Protein AF-A0A2G8K6Y6-F1 (afdb_monomer_lite)

Structure (mmCIF, N/CA/C/O backbone):
data_AF-A0A2G8K6Y6-F1
#
_entry.id   AF-A0A2G8K6Y6-F1
#
loop_
_atom_site.group_PDB
_atom_site.id
_atom_site.type_symbol
_atom_site.label_atom_id
_atom_site.label_alt_id
_atom_site.label_comp_id
_atom_site.label_asym_id
_atom_site.label_entity_id
_atom_site.label_seq_id
_atom_site.pdbx_PDB_ins_code
_atom_site.Cartn_x
_atom_site.Cartn_y
_atom_site.Cartn_z
_atom_site.occupancy
_atom_site.B_iso_or_equiv
_atom_site.auth_seq_id
_atom_site.auth_comp_id
_atom_site.auth_asym_id
_atom_site.auth_atom_id
_atom_site.pdbx_PDB_model_num
ATOM 1 N N . MET A 1 1 ? -27.778 -5.946 6.696 1.00 56.75 1 MET A N 1
ATOM 2 C CA . MET A 1 1 ? -27.310 -4.918 5.739 1.00 56.75 1 MET A CA 1
ATOM 3 C C . MET A 1 1 ? -28.243 -3.730 5.910 1.00 56.75 1 MET A C 1
ATOM 5 O O . MET A 1 1 ? -29.435 -3.971 6.013 1.00 56.75 1 MET A O 1
ATOM 9 N N . LEU A 1 2 ? -27.745 -2.502 6.077 1.00 73.88 2 LEU A N 1
ATOM 10 C CA . LEU A 1 2 ? -28.627 -1.339 6.250 1.00 73.88 2 LEU A CA 1
ATOM 11 C C . LEU A 1 2 ? -29.392 -1.111 4.938 1.00 73.88 2 LEU A C 1
ATOM 13 O O . LEU A 1 2 ? -28.758 -1.051 3.887 1.00 73.88 2 LEU A O 1
ATOM 17 N N . ASP A 1 3 ? -30.717 -1.003 5.003 1.00 88.94 3 ASP A N 1
ATOM 18 C CA . ASP A 1 3 ? -31.627 -0.915 3.849 1.00 88.94 3 ASP A CA 1
ATOM 19 C C . ASP A 1 3 ? -31.613 0.496 3.221 1.00 88.94 3 ASP A C 1
ATOM 21 O O . ASP A 1 3 ? -32.603 1.223 3.164 1.00 88.94 3 ASP A O 1
ATOM 25 N N . ILE A 1 4 ? -30.415 0.971 2.869 1.00 92.19 4 ILE A N 1
ATOM 26 C CA . ILE A 1 4 ? -30.161 2.359 2.485 1.00 92.19 4 ILE A CA 1
ATOM 27 C C . ILE A 1 4 ? -29.122 2.411 1.365 1.00 92.19 4 ILE A C 1
ATOM 29 O O . ILE A 1 4 ? -28.137 1.675 1.362 1.00 92.19 4 ILE A O 1
ATOM 33 N N . SER A 1 5 ? -29.299 3.346 0.427 1.00 92.75 5 SER A N 1
ATOM 34 C CA . SER A 1 5 ? -28.347 3.545 -0.671 1.00 92.75 5 SER A CA 1
ATOM 35 C C . SER A 1 5 ? -26.953 3.976 -0.183 1.00 92.75 5 SER A C 1
ATOM 37 O O . SER A 1 5 ? -26.807 4.724 0.791 1.00 92.75 5 SER A O 1
ATOM 39 N N . VAL A 1 6 ? -25.911 3.599 -0.937 1.00 90.88 6 VAL A N 1
ATOM 40 C CA . VAL A 1 6 ? -24.514 4.025 -0.702 1.00 90.88 6 VAL A CA 1
ATOM 41 C C . VAL A 1 6 ? -24.392 5.554 -0.655 1.00 90.88 6 VAL A C 1
ATOM 43 O O . VAL A 1 6 ? -23.597 6.111 0.106 1.00 90.88 6 VAL A O 1
ATOM 46 N N . THR A 1 7 ? -25.186 6.254 -1.462 1.00 92.75 7 THR A N 1
ATOM 47 C CA . THR A 1 7 ? -25.215 7.717 -1.537 1.00 92.75 7 THR A CA 1
ATOM 48 C C . THR A 1 7 ? -25.751 8.328 -0.248 1.00 92.75 7 THR A C 1
ATOM 50 O O . THR A 1 7 ? -25.177 9.294 0.257 1.00 92.75 7 THR A O 1
ATOM 53 N N . THR A 1 8 ? -26.811 7.742 0.314 1.00 93.50 8 THR A N 1
ATOM 54 C CA . THR A 1 8 ? -27.375 8.153 1.605 1.00 93.50 8 THR A CA 1
ATOM 55 C C . THR A 1 8 ? -26.363 7.929 2.724 1.00 93.50 8 THR A C 1
ATOM 57 O O . THR A 1 8 ? -26.107 8.838 3.508 1.00 93.50 8 THR A O 1
ATOM 60 N N . LEU A 1 9 ? -25.694 6.774 2.734 1.00 90.81 9 LEU A N 1
ATOM 61 C CA . LEU A 1 9 ? -24.674 6.442 3.730 1.00 90.81 9 LEU A CA 1
ATOM 62 C C . LEU A 1 9 ? -23.474 7.409 3.682 1.00 90.81 9 LEU A C 1
ATOM 64 O O . LEU A 1 9 ? -22.992 7.868 4.718 1.00 90.81 9 LEU A O 1
ATOM 68 N N . LYS A 1 10 ? -23.030 7.809 2.480 1.00 89.25 10 LYS A N 1
ATOM 69 C CA . LYS A 1 10 ? -22.000 8.853 2.309 1.00 89.25 10 LYS A CA 1
ATOM 70 C C . LYS A 1 10 ? -22.442 10.207 2.865 1.00 89.25 10 LYS A C 1
ATOM 72 O O . LYS A 1 10 ? -21.613 10.902 3.452 1.00 89.25 10 LYS A O 1
ATOM 77 N N . ARG A 1 11 ? -23.710 10.578 2.667 1.00 91.44 11 ARG A N 1
ATOM 78 C CA . ARG A 1 11 ? -24.281 11.853 3.124 1.00 91.44 11 ARG A CA 1
ATOM 79 C C . ARG A 1 11 ? -24.384 11.900 4.648 1.00 91.44 11 ARG A C 1
ATOM 81 O O . ARG A 1 11 ? -23.926 12.870 5.233 1.00 91.44 11 ARG A O 1
ATOM 88 N N . ILE A 1 12 ? -24.865 10.818 5.267 1.00 91.25 12 ILE A N 1
ATOM 89 C CA . ILE A 1 12 ? -24.931 10.659 6.730 1.00 91.25 12 ILE A CA 1
ATOM 90 C C . ILE A 1 12 ? -23.532 10.748 7.348 1.00 91.25 12 ILE A C 1
ATOM 92 O O . ILE A 1 12 ? -23.310 11.488 8.299 1.00 91.25 12 ILE A O 1
ATOM 96 N N . ARG A 1 13 ? -22.543 10.052 6.772 1.00 90.38 13 ARG A N 1
ATOM 97 C CA . ARG A 1 13 ? -21.150 10.149 7.235 1.00 90.38 13 ARG A CA 1
ATOM 98 C C . ARG A 1 13 ? -20.641 11.597 7.218 1.00 90.38 13 ARG A C 1
ATOM 100 O O . ARG A 1 13 ? -19.960 12.013 8.148 1.00 90.38 13 ARG A O 1
ATOM 107 N N . LEU A 1 14 ? -20.944 12.343 6.151 1.00 89.69 14 LEU A N 1
ATOM 108 C CA . LEU A 1 14 ? -20.547 13.747 6.021 1.00 89.69 14 LEU A CA 1
ATOM 109 C C . LEU A 1 14 ? -21.287 14.650 7.015 1.00 89.69 14 LEU A C 1
ATOM 111 O O . LEU A 1 14 ? -20.642 15.501 7.615 1.00 89.69 14 LEU A O 1
ATOM 115 N N . SER A 1 15 ? -22.593 14.451 7.228 1.00 92.81 15 SER A N 1
ATOM 116 C CA . SER A 1 15 ? -23.367 15.236 8.202 1.00 92.81 15 SER A CA 1
ATOM 117 C C . SER A 1 15 ? -22.929 14.979 9.643 1.00 92.81 15 SER A C 1
ATOM 119 O O . SER A 1 15 ? -22.992 15.882 10.465 1.00 92.81 15 SER A O 1
ATOM 121 N N . LEU A 1 16 ? -22.443 13.771 9.941 1.00 90.69 16 LEU A N 1
ATOM 122 C CA . LEU A 1 16 ? -21.844 13.419 11.232 1.00 90.69 16 LEU A CA 1
ATOM 123 C C . LEU A 1 16 ? -20.398 13.924 11.389 1.00 90.69 16 LEU A C 1
ATOM 125 O O . LEU A 1 16 ? -19.777 13.679 12.417 1.00 90.69 16 LEU A O 1
ATOM 129 N N . GLY A 1 17 ? -19.821 14.575 10.372 1.00 87.69 17 GLY A N 1
ATOM 130 C CA . GLY A 1 17 ? -18.445 15.075 10.416 1.00 87.69 17 GLY A CA 1
ATOM 131 C C . GLY A 1 17 ? -17.363 13.987 10.409 1.00 87.69 17 GLY A C 1
ATOM 132 O O . GLY A 1 17 ? -16.187 14.301 10.569 1.00 87.69 17 GLY A O 1
ATOM 133 N N . ILE A 1 18 ? -17.723 12.718 10.182 1.00 85.56 18 ILE A N 1
ATOM 134 C CA . ILE A 1 18 ? -16.791 11.584 10.236 1.00 85.56 18 ILE A CA 1
ATOM 135 C C . ILE A 1 18 ? -15.926 11.583 8.975 1.00 85.56 18 ILE A C 1
ATOM 137 O O . ILE A 1 18 ? -16.381 11.256 7.868 1.00 85.56 18 ILE A O 1
ATOM 141 N N . ARG A 1 19 ? -14.643 11.914 9.099 1.00 78.25 19 ARG A N 1
ATOM 142 C CA . ARG A 1 19 ? -13.700 11.868 7.977 1.00 78.25 19 ARG A CA 1
ATOM 143 C C . ARG A 1 19 ? -13.159 10.452 7.846 1.00 78.25 19 ARG A C 1
ATOM 145 O O . ARG A 1 19 ? -12.959 9.743 8.821 1.00 78.25 19 ARG A O 1
ATOM 152 N N . LYS A 1 20 ? -12.826 10.041 6.619 1.00 71.00 20 LYS A N 1
ATOM 153 C CA . LYS A 1 20 ? -12.151 8.747 6.389 1.00 71.00 20 LYS A CA 1
ATOM 154 C C . LYS A 1 20 ? -10.839 8.613 7.171 1.00 71.00 20 LYS A C 1
ATOM 156 O O . LYS A 1 20 ? -10.450 7.503 7.494 1.00 71.00 20 LYS A O 1
ATOM 161 N N . LYS A 1 21 ? -10.169 9.736 7.454 1.00 67.94 21 LYS A N 1
ATOM 162 C CA . LYS A 1 21 ? -8.938 9.781 8.253 1.00 67.94 21 LYS A CA 1
ATOM 163 C C . LYS A 1 21 ? -9.171 9.482 9.736 1.00 67.94 21 LYS A C 1
ATOM 165 O O . LYS A 1 21 ? -8.216 9.118 10.399 1.00 67.94 21 LYS A O 1
ATOM 170 N N . ASP A 1 22 ? -10.401 9.632 10.224 1.00 70.06 22 ASP A N 1
ATOM 171 C CA . ASP A 1 22 ? -10.744 9.356 11.621 1.00 70.06 22 ASP A CA 1
ATOM 172 C C . ASP A 1 22 ? -10.944 7.838 11.850 1.00 70.06 22 ASP A C 1
ATOM 174 O O . ASP A 1 22 ? -10.940 7.372 12.982 1.00 70.06 22 ASP A O 1
ATOM 178 N N . VAL A 1 23 ? -11.053 7.045 10.772 1.00 71.69 23 VAL A N 1
ATOM 179 C CA . VAL A 1 23 ? -11.103 5.572 10.797 1.00 71.69 23 VAL A CA 1
ATOM 180 C C . VAL A 1 23 ? -9.680 5.012 10.716 1.00 71.69 23 VAL A C 1
ATOM 182 O O . VAL A 1 23 ? -9.316 4.320 9.768 1.00 71.69 23 VAL A O 1
ATOM 185 N N . THR A 1 24 ? -8.832 5.377 11.673 1.00 77.31 24 THR A N 1
ATOM 186 C CA . THR A 1 24 ? -7.517 4.748 11.847 1.00 77.31 24 THR A CA 1
ATOM 187 C C . THR A 1 24 ? -7.477 3.999 13.161 1.00 77.31 24 THR A C 1
ATOM 189 O O . THR A 1 24 ? -7.881 4.537 14.189 1.00 77.31 24 THR A O 1
ATOM 192 N N . SER A 1 25 ? -6.968 2.772 13.134 1.00 79.06 25 SER A N 1
ATOM 193 C CA . SER A 1 25 ? -6.784 1.971 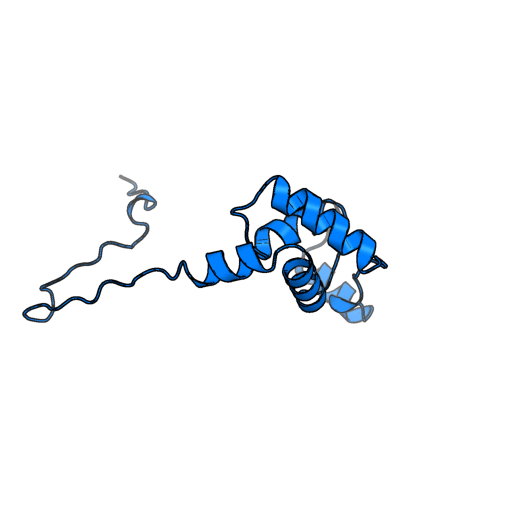14.337 1.00 79.06 25 SER A CA 1
ATOM 194 C C . SER A 1 25 ? -5.645 2.539 15.188 1.00 79.06 25 SER A C 1
ATOM 196 O O . SER A 1 25 ? -4.613 2.971 14.662 1.00 79.06 25 SER A O 1
ATOM 198 N N . VAL A 1 26 ? -5.815 2.508 16.510 1.00 82.38 26 VAL A N 1
ATOM 199 C CA . VAL A 1 26 ? -4.748 2.811 17.472 1.00 82.38 26 VAL A CA 1
ATOM 200 C C . VAL A 1 26 ? -3.823 1.595 17.524 1.00 82.38 26 VAL A C 1
ATOM 202 O O . VAL A 1 26 ? -4.032 0.686 18.311 1.00 82.38 26 VAL A O 1
ATOM 205 N N . VAL A 1 27 ? -2.861 1.546 16.604 1.00 85.69 27 VAL A N 1
ATOM 206 C CA . VAL A 1 27 ? -1.842 0.488 16.507 1.00 85.69 27 VAL A CA 1
ATOM 207 C C . VAL A 1 27 ? -0.477 1.149 16.602 1.00 85.69 27 VAL A C 1
ATOM 209 O O . VAL A 1 27 ? -0.247 2.189 15.962 1.00 85.69 27 VAL A O 1
ATOM 212 N N . THR A 1 28 ? 0.408 0.580 17.414 1.00 90.62 28 THR A N 1
ATOM 213 C CA . THR A 1 28 ? 1.780 1.070 17.575 1.00 90.62 28 THR A CA 1
ATOM 214 C C . THR A 1 28 ? 2.611 0.785 16.325 1.00 90.62 28 THR A C 1
ATOM 216 O O . THR A 1 28 ? 2.275 -0.065 15.503 1.00 90.62 28 THR A O 1
ATOM 219 N N . ASP A 1 29 ? 3.707 1.521 16.138 1.00 90.06 29 ASP A N 1
ATOM 220 C CA . ASP A 1 29 ? 4.592 1.279 14.993 1.00 90.06 29 ASP A CA 1
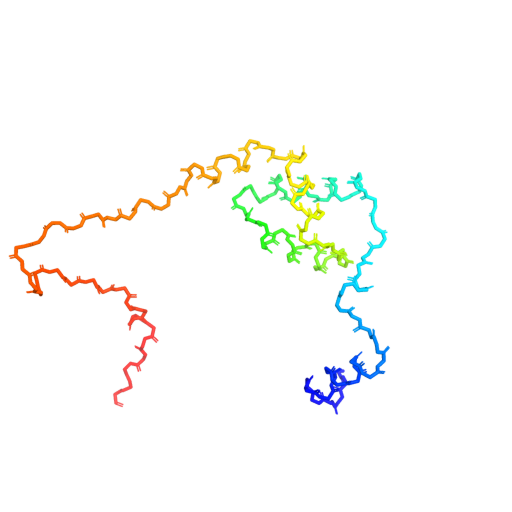ATOM 221 C C . ASP A 1 29 ? 5.248 -0.114 15.055 1.00 90.06 29 ASP A C 1
ATOM 223 O O . ASP A 1 29 ? 5.437 -0.721 14.008 1.00 90.06 29 ASP A O 1
ATOM 227 N N . ALA A 1 30 ? 5.512 -0.649 16.254 1.00 91.56 30 ALA A N 1
ATOM 228 C CA . ALA A 1 30 ? 6.092 -1.982 16.437 1.00 91.56 30 ALA A CA 1
ATOM 229 C C . ALA A 1 30 ? 5.122 -3.108 16.038 1.00 91.56 30 ALA A C 1
ATOM 231 O O . ALA A 1 30 ? 5.489 -3.990 15.267 1.00 91.56 30 ALA A O 1
ATOM 232 N N . GLU A 1 31 ? 3.866 -3.041 16.492 1.00 92.19 31 GLU A N 1
ATOM 233 C CA . GLU A 1 31 ? 2.820 -4.006 16.107 1.00 92.19 31 GLU A CA 1
ATOM 234 C C . GLU A 1 31 ? 2.540 -3.961 14.599 1.00 92.19 31 GLU A C 1
ATOM 236 O O . GLU A 1 31 ? 2.295 -4.987 13.959 1.00 92.19 31 GLU A O 1
ATOM 241 N N . LEU A 1 32 ? 2.583 -2.759 14.011 1.00 93.44 32 LEU A N 1
ATOM 242 C CA . LEU A 1 32 ? 2.424 -2.592 12.572 1.00 93.44 32 LEU A CA 1
ATOM 243 C C . LEU A 1 32 ? 3.582 -3.243 11.810 1.00 93.44 32 LEU A C 1
ATOM 245 O O . LEU A 1 32 ? 3.335 -3.935 10.824 1.00 93.44 32 LEU A O 1
ATOM 249 N N . ASP A 1 33 ? 4.819 -3.041 12.260 1.00 94.56 33 ASP A N 1
ATOM 250 C CA . ASP A 1 33 ? 6.007 -3.621 11.634 1.00 94.56 33 ASP A CA 1
ATOM 251 C C . ASP A 1 33 ? 5.982 -5.158 11.716 1.00 94.56 33 ASP A C 1
ATOM 253 O O . ASP A 1 33 ? 6.267 -5.822 10.721 1.00 94.56 33 ASP A O 1
ATOM 257 N N . GLU A 1 34 ? 5.530 -5.734 12.835 1.00 94.25 34 GLU A N 1
ATOM 258 C CA . GLU A 1 34 ? 5.343 -7.185 12.983 1.00 94.25 34 GLU A CA 1
ATOM 259 C C . GLU A 1 34 ? 4.291 -7.736 12.006 1.00 94.25 34 GLU A C 1
ATOM 261 O O . GLU A 1 34 ? 4.534 -8.719 11.299 1.00 94.25 34 GLU A O 1
ATOM 266 N N . CYS A 1 35 ? 3.142 -7.062 11.885 1.00 93.00 35 CYS A N 1
ATOM 267 C CA . CYS A 1 35 ? 2.097 -7.449 10.936 1.00 93.00 35 CYS A CA 1
ATOM 268 C C . CYS A 1 35 ? 2.576 -7.378 9.479 1.00 93.00 35 CYS A C 1
ATOM 270 O O . CYS A 1 35 ? 2.241 -8.248 8.667 1.00 93.00 35 CYS A O 1
ATOM 272 N N . VAL A 1 36 ? 3.336 -6.333 9.139 1.00 93.75 36 VAL A N 1
ATOM 273 C CA . VAL A 1 36 ? 3.914 -6.149 7.803 1.00 93.75 36 VAL A CA 1
ATOM 274 C C . VAL A 1 36 ? 4.957 -7.228 7.527 1.00 93.75 36 VAL A C 1
ATOM 276 O O . VAL A 1 36 ? 4.916 -7.833 6.459 1.00 93.75 36 VAL A O 1
ATOM 279 N N . MET A 1 37 ? 5.831 -7.527 8.487 1.00 94.31 37 MET A N 1
ATOM 280 C CA . MET A 1 37 ? 6.854 -8.565 8.363 1.00 94.31 37 MET A CA 1
ATOM 281 C C . MET A 1 37 ? 6.235 -9.942 8.115 1.00 94.31 37 MET A C 1
ATOM 283 O O . MET A 1 37 ? 6.607 -10.613 7.152 1.00 94.31 37 MET A O 1
ATOM 287 N N . ALA A 1 38 ? 5.229 -10.323 8.906 1.00 93.44 38 ALA A N 1
ATOM 288 C CA . ALA A 1 38 ? 4.517 -11.587 8.728 1.00 93.44 38 ALA A CA 1
ATOM 289 C C . ALA A 1 38 ? 3.856 -11.694 7.339 1.00 93.44 38 ALA A C 1
ATOM 291 O O . ALA A 1 38 ? 3.851 -12.757 6.712 1.00 93.44 38 ALA A O 1
ATOM 292 N N . TYR A 1 39 ? 3.311 -10.585 6.826 1.00 93.69 39 TYR A N 1
ATOM 293 C CA . TYR A 1 39 ? 2.706 -10.561 5.496 1.00 93.69 39 TYR A CA 1
ATOM 294 C C . TYR A 1 39 ? 3.743 -10.684 4.378 1.00 93.69 39 TYR A C 1
ATOM 296 O O . TYR A 1 39 ? 3.558 -11.491 3.469 1.00 93.69 39 TYR A O 1
ATOM 304 N N . VAL A 1 40 ? 4.824 -9.902 4.439 1.00 91.19 40 VAL A N 1
ATOM 305 C CA . VAL A 1 40 ? 5.871 -9.875 3.404 1.00 91.19 40 VAL A CA 1
ATOM 306 C C . VAL A 1 40 ? 6.571 -11.230 3.294 1.00 91.19 40 VAL A C 1
ATOM 308 O O . VAL A 1 40 ? 6.819 -11.686 2.184 1.00 91.19 40 VAL A O 1
ATOM 311 N N . GLN A 1 41 ? 6.806 -11.920 4.415 1.00 90.00 41 GLN A N 1
ATOM 312 C CA . GLN A 1 41 ? 7.367 -13.278 4.410 1.00 90.00 41 GLN A CA 1
ATOM 313 C C . GLN A 1 41 ? 6.466 -14.293 3.694 1.00 90.00 41 GLN A C 1
ATOM 315 O O . GLN A 1 41 ? 6.962 -15.212 3.049 1.00 90.00 41 GLN A O 1
ATOM 320 N N . THR A 1 42 ? 5.146 -14.120 3.788 1.00 92.88 42 THR A N 1
ATOM 321 C CA . THR A 1 42 ? 4.178 -15.006 3.126 1.00 92.88 42 THR A CA 1
ATOM 322 C C . THR A 1 42 ? 4.003 -14.643 1.648 1.00 92.88 42 THR A C 1
ATOM 324 O O . THR A 1 42 ? 3.868 -15.526 0.806 1.00 92.88 42 THR A O 1
ATOM 327 N N . ASN A 1 43 ? 4.019 -13.345 1.324 1.00 89.75 43 ASN A N 1
ATOM 328 C CA . ASN A 1 43 ? 3.725 -12.813 -0.007 1.00 89.75 43 ASN A CA 1
ATOM 329 C C . ASN A 1 43 ? 4.805 -11.806 -0.458 1.00 89.75 43 ASN A C 1
ATOM 331 O O . ASN A 1 43 ? 4.541 -10.603 -0.529 1.00 89.75 43 ASN A O 1
ATOM 335 N N . PRO A 1 44 ? 6.024 -12.261 -0.798 1.00 84.31 44 PRO A N 1
ATOM 336 C CA . PRO A 1 44 ? 7.149 -11.366 -1.094 1.00 84.31 44 PRO A CA 1
ATOM 337 C C . PRO A 1 44 ? 6.930 -10.491 -2.341 1.00 84.31 44 PRO A C 1
ATOM 339 O O . PRO A 1 44 ? 7.428 -9.3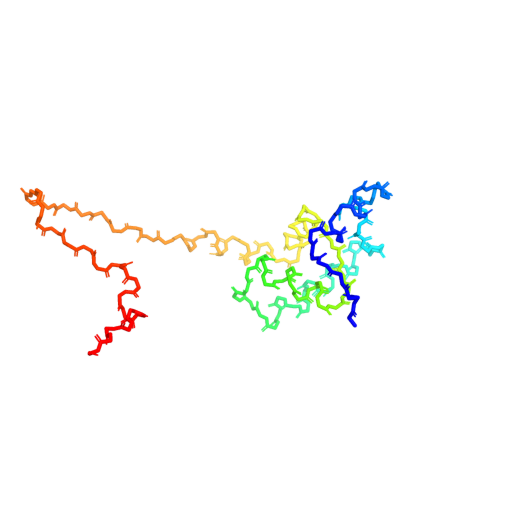69 -2.421 1.00 84.31 44 PRO A O 1
ATOM 342 N N . MET A 1 45 ? 6.136 -10.967 -3.305 1.00 83.56 45 MET A N 1
ATOM 343 C CA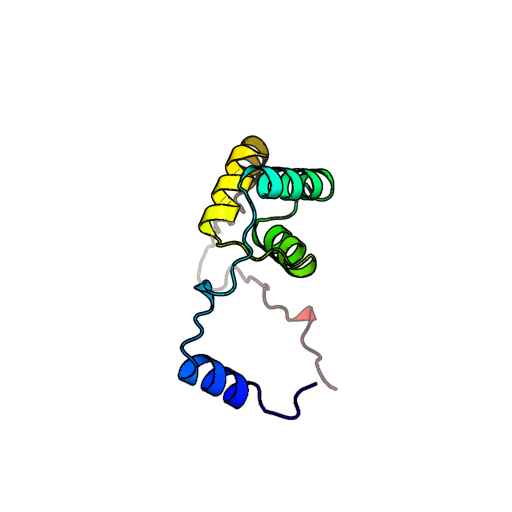 . MET A 1 45 ? 5.858 -10.251 -4.557 1.00 83.56 45 MET A CA 1
ATOM 344 C C . MET A 1 45 ? 4.737 -9.210 -4.436 1.00 83.56 45 MET A C 1
ATOM 346 O O . MET A 1 45 ? 4.582 -8.360 -5.317 1.00 83.56 45 MET A O 1
ATOM 350 N N . ASP A 1 46 ? 3.963 -9.245 -3.354 1.00 88.19 46 ASP A N 1
ATOM 351 C CA . ASP A 1 46 ? 2.808 -8.374 -3.191 1.00 88.19 46 ASP A CA 1
ATOM 352 C C . ASP A 1 46 ? 3.219 -6.935 -2.882 1.00 88.19 46 ASP A C 1
ATOM 354 O O . ASP A 1 46 ? 4.088 -6.655 -2.058 1.00 88.19 46 ASP A O 1
ATOM 358 N N . GLY A 1 47 ? 2.566 -5.990 -3.555 1.00 86.00 47 GLY A N 1
ATOM 359 C CA . GLY A 1 47 ? 2.810 -4.566 -3.357 1.00 86.00 47 GLY A CA 1
ATOM 360 C C . GLY A 1 47 ? 2.019 -3.952 -2.197 1.00 86.00 47 GLY A C 1
ATOM 361 O O . GLY A 1 47 ? 1.143 -4.567 -1.590 1.00 86.00 47 GLY A O 1
ATOM 362 N N . GLU A 1 48 ? 2.262 -2.655 -1.978 1.00 90.69 48 GLU A N 1
ATOM 363 C CA . GLU A 1 48 ? 1.610 -1.808 -0.962 1.00 90.69 48 GLU A CA 1
ATOM 364 C C . GLU A 1 48 ? 0.076 -1.965 -0.922 1.00 90.69 48 GLU A C 1
ATOM 366 O O . GLU A 1 48 ? -0.522 -1.954 0.151 1.00 90.69 48 GLU A O 1
ATOM 371 N N . VAL A 1 49 ? -0.571 -2.108 -2.085 1.00 92.50 49 VAL A N 1
ATOM 372 C CA . VAL A 1 49 ? -2.037 -2.204 -2.199 1.00 92.50 49 VAL A CA 1
ATOM 373 C C . VAL A 1 49 ? -2.568 -3.514 -1.618 1.00 92.50 49 VAL A C 1
ATOM 375 O O . VAL A 1 49 ? -3.557 -3.487 -0.886 1.00 92.50 49 VAL A O 1
ATOM 378 N N . MET A 1 50 ? -1.907 -4.635 -1.913 1.00 93.94 50 MET A N 1
ATOM 379 C CA . MET A 1 50 ? -2.305 -5.958 -1.424 1.00 93.94 50 MET A CA 1
ATOM 380 C C . MET A 1 50 ? -2.090 -6.057 0.084 1.00 93.94 50 MET A C 1
ATOM 382 O O . MET A 1 50 ? -3.021 -6.385 0.818 1.00 93.94 50 MET A O 1
ATOM 386 N N . LEU A 1 51 ? -0.919 -5.622 0.557 1.00 93.62 51 LEU A N 1
ATOM 387 C CA . LEU A 1 51 ? -0.613 -5.529 1.982 1.00 93.62 51 LEU A CA 1
ATOM 388 C C . LEU A 1 51 ? -1.633 -4.656 2.731 1.00 93.62 51 LEU A C 1
ATOM 390 O O . LEU A 1 51 ? -2.137 -5.054 3.779 1.00 93.62 51 LEU A O 1
ATOM 394 N N . LYS A 1 52 ? -1.989 -3.485 2.184 1.00 94.12 52 LYS A N 1
ATOM 395 C CA . LYS A 1 52 ? -3.018 -2.617 2.774 1.00 94.12 52 LYS A CA 1
ATOM 396 C C . LYS A 1 52 ? -4.364 -3.332 2.884 1.00 94.12 52 LYS A C 1
ATOM 398 O O . LYS A 1 52 ? -4.984 -3.274 3.940 1.00 94.12 52 LYS A O 1
ATOM 403 N N . GLY A 1 53 ? -4.806 -4.002 1.819 1.00 93.81 53 GLY A N 1
ATOM 404 C CA . GLY A 1 53 ? -6.058 -4.759 1.829 1.00 93.81 53 GLY A CA 1
ATOM 405 C C . GLY A 1 53 ? -6.043 -5.898 2.851 1.00 93.81 53 GLY A C 1
ATOM 406 O O . GLY A 1 53 ? -7.023 -6.096 3.565 1.00 93.81 53 GLY A O 1
ATOM 407 N N . ALA A 1 54 ? -4.913 -6.593 2.988 1.00 94.00 54 ALA A N 1
ATOM 408 C CA . ALA A 1 54 ? -4.748 -7.647 3.980 1.00 94.00 54 ALA A CA 1
ATOM 409 C C . ALA A 1 54 ? -4.827 -7.115 5.419 1.00 94.00 54 ALA A C 1
ATOM 411 O O . ALA A 1 54 ? -5.515 -7.706 6.251 1.00 94.00 54 ALA A O 1
ATOM 412 N N . LEU A 1 55 ? -4.193 -5.976 5.710 1.00 92.94 55 LEU A N 1
ATOM 413 C CA . LEU A 1 55 ? -4.312 -5.310 7.011 1.00 92.94 55 LEU A CA 1
ATOM 414 C C . LEU A 1 55 ? -5.754 -4.860 7.291 1.00 92.94 55 LEU A C 1
ATOM 416 O O . LEU A 1 55 ? -6.279 -5.135 8.368 1.00 92.94 55 LEU A O 1
ATOM 420 N N . GLU A 1 56 ? -6.426 -4.258 6.306 1.00 92.50 56 GLU A N 1
ATOM 421 C CA . GLU A 1 56 ? -7.825 -3.826 6.439 1.00 92.50 56 GLU A CA 1
ATOM 422 C C . GLU A 1 56 ? -8.763 -5.021 6.684 1.00 92.50 56 GLU A C 1
ATOM 424 O O . GLU A 1 56 ? -9.677 -4.924 7.502 1.00 92.50 56 GLU A O 1
ATOM 429 N N . SER A 1 57 ? -8.494 -6.178 6.066 1.00 91.56 57 SER A N 1
ATOM 430 C CA . SER A 1 57 ? -9.252 -7.417 6.310 1.00 91.56 57 SER A CA 1
ATOM 431 C C . SER A 1 57 ? -9.100 -7.953 7.740 1.00 91.56 57 SER A C 1
ATOM 433 O O . SER A 1 57 ? -10.016 -8.585 8.261 1.00 91.56 57 SER A O 1
ATOM 435 N N . LYS A 1 58 ? -7.978 -7.639 8.400 1.00 90.06 58 LYS A N 1
ATOM 436 C CA . LYS A 1 58 ? -7.706 -7.941 9.814 1.00 90.06 58 LYS A CA 1
ATOM 437 C C . LYS A 1 58 ? -8.192 -6.840 10.770 1.00 90.06 58 LYS A C 1
ATOM 439 O O . LYS A 1 58 ? -7.932 -6.917 11.965 1.00 90.06 58 LYS A O 1
ATOM 444 N N . GLY A 1 59 ? -8.873 -5.807 10.266 1.00 89.38 59 GLY A N 1
ATOM 445 C CA . GLY A 1 59 ? -9.357 -4.679 11.068 1.00 89.38 59 GLY A CA 1
ATOM 446 C C . GLY A 1 59 ? -8.293 -3.630 11.409 1.00 89.38 59 GLY A C 1
ATOM 447 O O . GLY A 1 59 ? -8.559 -2.731 12.206 1.00 89.38 59 GLY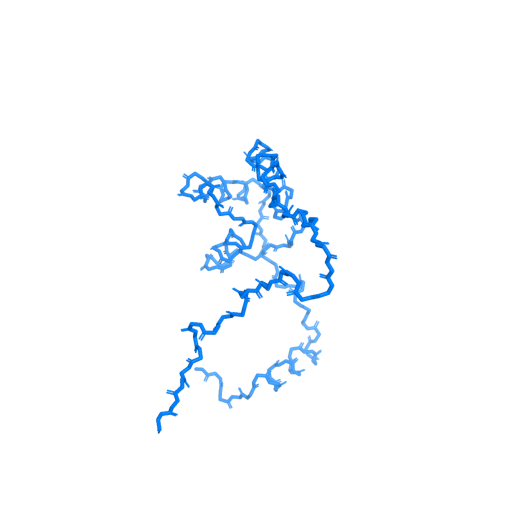 A O 1
ATOM 448 N N . VAL A 1 60 ? -7.105 -3.708 10.802 1.00 90.75 60 VAL A N 1
ATOM 449 C CA . VAL A 1 60 ? -6.022 -2.738 10.992 1.00 90.75 60 VAL A CA 1
ATOM 450 C C . VAL A 1 60 ? -6.110 -1.673 9.904 1.00 90.75 60 VAL A C 1
ATOM 452 O O . VAL A 1 60 ? -5.818 -1.915 8.733 1.00 90.75 60 VAL A O 1
ATOM 455 N N . TYR A 1 61 ? -6.495 -0.463 10.301 1.00 91.06 61 TYR A N 1
ATOM 456 C CA . TYR A 1 61 ? -6.661 0.669 9.395 1.00 91.06 61 TYR A CA 1
ATOM 457 C C . TYR A 1 61 ? -5.554 1.689 9.635 1.00 91.06 61 TYR A C 1
ATOM 459 O O . TYR A 1 61 ? -5.560 2.429 10.619 1.00 91.06 61 TYR A O 1
ATOM 467 N N . VAL A 1 62 ? -4.602 1.755 8.708 1.00 91.12 62 VAL A N 1
ATOM 468 C CA . VAL A 1 62 ? -3.450 2.661 8.788 1.00 91.12 62 VAL A CA 1
ATOM 469 C C . VAL A 1 62 ? -3.402 3.616 7.606 1.00 91.12 62 VAL A C 1
ATOM 471 O O . VAL A 1 62 ? -3.849 3.318 6.496 1.00 91.12 62 VAL A O 1
ATOM 474 N N . THR A 1 63 ? -2.841 4.803 7.835 1.00 90.06 63 THR A N 1
ATOM 475 C CA . THR A 1 63 ? -2.627 5.762 6.753 1.00 90.06 63 THR A CA 1
ATOM 476 C C . THR A 1 63 ? -1.585 5.233 5.773 1.00 90.06 63 THR A C 1
ATOM 478 O O . THR A 1 63 ? -0.645 4.527 6.142 1.00 90.06 63 THR A O 1
ATOM 481 N N . ARG A 1 64 ? -1.717 5.640 4.507 1.00 90.88 64 ARG A N 1
ATOM 482 C CA . ARG A 1 64 ? -0.771 5.276 3.446 1.00 90.88 64 ARG A CA 1
ATOM 483 C C . ARG A 1 64 ? 0.675 5.637 3.801 1.00 90.88 64 ARG A C 1
ATOM 485 O O . ARG A 1 64 ? 1.599 4.888 3.511 1.00 90.88 64 ARG A O 1
ATOM 492 N N . GLU A 1 65 ? 0.867 6.792 4.432 1.00 91.38 65 GLU A N 1
ATOM 493 C CA . GLU A 1 65 ? 2.189 7.260 4.843 1.00 91.38 65 GLU A CA 1
ATOM 494 C C . GLU A 1 65 ? 2.799 6.374 5.937 1.00 91.38 65 GLU A C 1
ATOM 496 O O . GLU A 1 65 ? 3.954 5.973 5.804 1.00 91.38 65 GLU A O 1
ATOM 501 N N . ARG A 1 66 ? 2.029 6.018 6.980 1.00 92.38 66 ARG A N 1
ATOM 502 C CA . ARG A 1 66 ? 2.503 5.110 8.039 1.00 92.38 66 ARG A CA 1
ATOM 503 C C . ARG A 1 66 ? 2.831 3.732 7.481 1.00 92.38 66 ARG A C 1
ATOM 505 O O . ARG A 1 66 ? 3.896 3.209 7.781 1.00 92.38 66 ARG A O 1
ATOM 512 N N . LEU A 1 67 ? 1.976 3.197 6.608 1.00 92.81 67 LEU A N 1
ATOM 513 C CA . LEU A 1 67 ? 2.218 1.910 5.960 1.00 92.81 67 LEU A CA 1
ATOM 514 C C . LEU A 1 67 ? 3.527 1.915 5.158 1.00 92.81 67 LEU A C 1
ATOM 516 O O . LEU A 1 67 ? 4.324 0.995 5.272 1.00 92.81 67 LEU A O 1
ATOM 520 N N . ARG A 1 68 ? 3.799 2.975 4.391 1.00 93.06 68 ARG A N 1
ATOM 521 C CA . ARG A 1 68 ? 5.060 3.104 3.642 1.00 93.06 68 ARG A CA 1
ATOM 522 C C . ARG A 1 68 ? 6.285 3.196 4.539 1.00 93.06 68 ARG A C 1
ATOM 524 O O . ARG A 1 68 ? 7.319 2.633 4.192 1.00 93.06 68 ARG A O 1
ATOM 531 N N . LYS A 1 69 ? 6.182 3.908 5.665 1.00 94.06 69 LYS A N 1
ATOM 532 C CA . LYS A 1 69 ? 7.262 3.964 6.659 1.00 94.06 69 LYS A CA 1
ATOM 533 C C . LYS A 1 69 ? 7.523 2.573 7.240 1.00 94.06 69 LYS A C 1
ATOM 535 O O . LYS A 1 69 ? 8.677 2.169 7.254 1.00 94.06 69 LYS A O 1
ATOM 540 N N . ALA A 1 70 ? 6.474 1.834 7.602 1.00 94.19 70 ALA A N 1
ATOM 541 C CA . ALA A 1 70 ? 6.578 0.458 8.090 1.00 94.19 70 ALA A CA 1
ATOM 542 C C . ALA A 1 70 ? 7.232 -0.478 7.063 1.00 94.19 70 ALA A C 1
ATOM 544 O O . ALA A 1 70 ? 8.249 -1.095 7.358 1.00 94.19 70 ALA A O 1
ATOM 545 N N . ILE A 1 71 ? 6.743 -0.494 5.815 1.00 92.94 71 ILE A N 1
ATOM 546 C CA . ILE A 1 71 ? 7.340 -1.299 4.732 1.00 92.94 71 ILE A CA 1
ATOM 547 C C . ILE A 1 71 ? 8.826 -0.968 4.562 1.00 92.94 71 ILE A C 1
ATOM 549 O O . ILE A 1 71 ? 9.642 -1.870 4.444 1.00 92.94 71 ILE A O 1
ATOM 553 N N . LYS A 1 72 ? 9.202 0.318 4.577 1.00 92.19 72 LYS A N 1
ATOM 554 C CA . LYS A 1 72 ? 10.603 0.727 4.412 1.00 92.19 72 LYS A CA 1
ATOM 555 C C . LYS A 1 72 ? 11.492 0.313 5.594 1.00 92.19 72 LYS A C 1
ATOM 557 O O . LYS A 1 72 ? 12.680 0.098 5.385 1.00 92.19 72 LYS A O 1
ATOM 562 N N . ARG A 1 73 ? 10.948 0.242 6.816 1.00 92.94 73 ARG A N 1
ATOM 563 C CA . ARG A 1 73 ? 11.674 -0.247 8.002 1.00 92.94 73 ARG A CA 1
ATOM 564 C C . ARG A 1 73 ? 11.868 -1.761 7.964 1.00 92.94 73 ARG A C 1
ATOM 566 O O . ARG A 1 73 ? 12.940 -2.226 8.323 1.00 92.94 73 ARG A O 1
ATOM 573 N N . VAL A 1 74 ? 10.843 -2.494 7.532 1.00 92.06 74 VAL A N 1
ATOM 574 C CA . VAL A 1 74 ? 10.808 -3.963 7.549 1.00 92.06 74 VAL A CA 1
ATOM 575 C C . VAL A 1 74 ? 11.517 -4.583 6.343 1.00 92.06 74 VAL A C 1
ATOM 577 O O . VAL A 1 74 ? 12.242 -5.557 6.499 1.00 92.06 74 VAL A O 1
ATOM 580 N N . ASP A 1 75 ? 11.310 -4.031 5.147 1.00 88.25 75 ASP A N 1
ATOM 581 C CA . ASP A 1 75 ? 11.774 -4.599 3.875 1.00 88.25 75 ASP A CA 1
ATOM 582 C C . ASP A 1 75 ? 12.365 -3.509 2.952 1.00 88.25 75 ASP A C 1
ATOM 584 O O . ASP A 1 75 ? 11.788 -3.158 1.915 1.00 88.25 75 ASP A O 1
ATOM 588 N N . PRO A 1 76 ? 13.507 -2.899 3.328 1.00 88.50 76 PRO A N 1
ATOM 589 C CA . PRO A 1 76 ? 14.159 -1.898 2.488 1.00 88.50 76 PRO A CA 1
ATOM 590 C C . PRO A 1 76 ? 14.655 -2.492 1.161 1.00 88.50 76 PRO A C 1
ATOM 592 O O . PRO A 1 76 ? 14.575 -1.825 0.129 1.00 88.50 76 PRO A O 1
ATOM 595 N N . GLU A 1 77 ? 15.125 -3.741 1.166 1.00 87.31 77 GLU A N 1
ATOM 596 C CA . GLU A 1 77 ? 15.672 -4.417 -0.015 1.00 87.31 77 GLU A CA 1
ATOM 597 C C . GLU A 1 77 ? 14.584 -4.753 -1.036 1.00 87.31 77 GLU A C 1
ATOM 599 O O . GLU A 1 77 ? 14.709 -4.379 -2.204 1.00 87.31 77 GLU A O 1
ATOM 604 N N . GLY A 1 78 ? 13.467 -5.350 -0.610 1.00 83.44 78 GLY A N 1
ATOM 605 C CA . GLY A 1 78 ? 12.350 -5.662 -1.497 1.00 83.44 78 GLY A CA 1
ATOM 606 C C . GLY A 1 78 ? 11.661 -4.409 -2.040 1.00 83.44 78 GLY A C 1
ATOM 607 O O . GLY A 1 78 ? 11.078 -4.425 -3.129 1.00 83.44 78 GLY A O 1
ATOM 608 N N . VAL A 1 79 ? 11.730 -3.273 -1.335 1.00 84.44 79 VAL A N 1
ATOM 609 C CA . VAL A 1 79 ? 11.324 -1.973 -1.902 1.00 84.44 79 VAL A CA 1
ATOM 610 C C . VAL A 1 79 ? 12.230 -1.572 -3.068 1.00 84.44 79 VAL A C 1
ATOM 612 O O . VAL A 1 79 ? 11.718 -1.161 -4.113 1.00 84.44 79 VAL A O 1
ATOM 615 N N . GLU A 1 80 ? 13.549 -1.682 -2.920 1.00 85.94 80 GLU A N 1
ATOM 616 C CA . GLU A 1 80 ? 14.491 -1.329 -3.988 1.00 85.94 80 GLU A CA 1
ATOM 617 C C . GLU A 1 80 ? 14.438 -2.312 -5.165 1.00 85.94 80 GLU A C 1
ATOM 619 O O . GLU A 1 80 ? 14.446 -1.889 -6.324 1.00 85.94 80 GLU A O 1
ATOM 624 N N . GLU A 1 81 ? 14.275 -3.609 -4.911 1.00 84.44 81 GLU A N 1
ATOM 625 C CA . GLU A 1 81 ? 14.126 -4.616 -5.964 1.00 84.44 81 GLU A CA 1
ATOM 626 C C . GLU A 1 81 ? 12.880 -4.363 -6.830 1.00 84.44 81 GLU A C 1
ATOM 628 O O . GLU A 1 81 ? 12.942 -4.365 -8.070 1.00 84.44 81 GLU A O 1
ATOM 633 N N . ARG A 1 82 ? 11.750 -4.037 -6.193 1.00 80.62 82 ARG A N 1
ATOM 634 C CA . ARG A 1 82 ? 10.513 -3.679 -6.902 1.00 80.62 82 ARG A CA 1
ATOM 635 C C . ARG A 1 82 ? 10.651 -2.382 -7.699 1.00 80.62 82 ARG A C 1
ATOM 637 O O . ARG A 1 82 ? 10.089 -2.290 -8.787 1.00 80.62 82 ARG A O 1
ATOM 644 N N . LYS A 1 83 ? 11.432 -1.402 -7.226 1.00 81.00 83 LYS A N 1
ATOM 645 C CA . LYS A 1 83 ? 11.752 -0.194 -8.015 1.00 81.00 83 LYS A CA 1
ATOM 646 C C . LYS A 1 83 ? 12.624 -0.509 -9.229 1.00 81.00 83 LYS A C 1
ATOM 648 O O . LYS A 1 83 ? 12.404 0.059 -10.300 1.00 81.00 83 LYS A O 1
ATOM 653 N N . ARG A 1 84 ? 13.599 -1.413 -9.081 1.00 80.19 84 ARG A N 1
ATOM 654 C CA . ARG A 1 84 ? 14.497 -1.821 -10.174 1.00 80.19 84 ARG A CA 1
ATOM 655 C C . ARG A 1 84 ? 13.732 -2.483 -11.317 1.00 80.19 84 ARG A C 1
ATOM 657 O O . ARG A 1 84 ? 14.092 -2.323 -12.482 1.00 80.19 84 ARG A O 1
ATOM 664 N N . THR A 1 85 ? 12.652 -3.185 -10.990 1.00 70.12 85 THR A N 1
ATOM 665 C CA . THR A 1 85 ? 11.778 -3.868 -11.949 1.00 70.12 85 THR A CA 1
ATOM 666 C C . THR A 1 85 ? 10.832 -2.876 -12.632 1.00 70.12 85 THR A C 1
ATOM 668 O O . THR A 1 85 ? 9.613 -2.933 -12.507 1.00 70.12 85 THR A O 1
ATOM 671 N N . THR A 1 86 ? 11.395 -1.919 -13.369 1.00 70.56 86 THR A N 1
ATOM 672 C CA . THR A 1 86 ? 10.602 -1.050 -14.240 1.00 70.56 86 THR A CA 1
ATOM 673 C C . THR A 1 86 ? 10.286 -1.790 -15.536 1.00 70.56 86 THR A C 1
ATOM 675 O O . THR A 1 86 ? 11.171 -2.348 -16.186 1.00 70.56 86 THR A O 1
ATOM 678 N N . LEU A 1 87 ? 9.011 -1.772 -15.929 1.00 73.19 87 LEU A N 1
ATOM 679 C CA . LEU A 1 87 ? 8.548 -2.284 -17.216 1.00 73.19 87 LEU A CA 1
ATOM 680 C C . LEU A 1 87 ? 9.318 -1.574 -18.340 1.00 73.19 87 LEU A C 1
ATOM 682 O O . LEU A 1 87 ? 9.118 -0.382 -18.585 1.00 73.19 87 LEU A O 1
ATOM 686 N N . LYS A 1 88 ? 10.219 -2.300 -19.013 1.00 77.88 88 LYS A N 1
ATOM 687 C CA . LYS A 1 88 ? 10.927 -1.785 -20.188 1.00 77.88 88 LYS A CA 1
ATOM 688 C C . LYS A 1 88 ? 9.914 -1.627 -21.317 1.00 77.88 88 LYS A C 1
ATOM 690 O O . LYS A 1 88 ? 9.520 -2.606 -21.950 1.00 77.88 88 LYS A O 1
ATOM 695 N N . ARG A 1 89 ? 9.457 -0.395 -21.543 1.00 78.25 89 ARG A N 1
ATOM 696 C CA . ARG A 1 89 ? 8.626 -0.072 -22.705 1.00 78.25 89 ARG A CA 1
ATOM 697 C C . ARG A 1 89 ? 9.472 -0.247 -23.960 1.00 78.25 89 ARG A C 1
ATOM 699 O O . ARG A 1 89 ? 10.621 0.181 -23.994 1.00 78.25 89 ARG A O 1
ATOM 706 N N . ARG A 1 90 ? 8.909 -0.920 -24.959 1.00 82.81 90 ARG A N 1
ATOM 707 C CA . ARG A 1 90 ? 9.562 -1.092 -26.255 1.00 82.81 90 ARG A CA 1
ATOM 708 C C . ARG A 1 90 ? 9.549 0.244 -26.984 1.00 82.81 90 ARG A C 1
ATOM 710 O O . ARG A 1 90 ? 8.499 0.875 -27.088 1.00 82.81 90 ARG A O 1
ATOM 717 N N . GLU A 1 91 ? 10.710 0.653 -27.468 1.00 85.88 91 GLU A N 1
ATOM 718 C CA . GLU A 1 91 ? 10.830 1.741 -28.425 1.00 85.88 91 GLU A CA 1
ATOM 719 C C . GLU A 1 91 ? 10.711 1.138 -29.824 1.00 85.88 91 GLU A C 1
ATOM 721 O O . GLU A 1 91 ? 11.400 0.170 -30.152 1.00 85.88 91 GLU A O 1
ATOM 726 N N . TYR A 1 92 ? 9.783 1.658 -30.621 1.00 84.69 92 TYR A N 1
ATOM 727 C CA . TYR A 1 92 ? 9.540 1.159 -31.965 1.00 84.69 92 TYR A CA 1
ATOM 728 C C . TYR A 1 92 ? 10.070 2.149 -32.986 1.00 84.69 92 TYR A C 1
ATOM 730 O O . TYR A 1 92 ? 9.583 3.272 -33.075 1.00 84.69 92 TYR A O 1
ATOM 738 N N . CYS A 1 93 ? 11.033 1.702 -33.786 1.00 89.00 93 CYS A N 1
ATOM 739 C CA . CYS A 1 93 ? 11.444 2.395 -34.997 1.00 89.00 93 CYS A CA 1
ATOM 740 C C . CYS A 1 93 ? 10.694 1.766 -36.172 1.00 89.00 93 CYS A C 1
ATOM 742 O O . CYS A 1 93 ? 10.881 0.585 -36.468 1.00 89.00 93 CYS A O 1
ATOM 744 N N . VAL A 1 94 ? 9.792 2.526 -36.790 1.00 89.75 94 VAL A N 1
ATOM 745 C CA . VAL A 1 94 ? 8.911 2.036 -37.855 1.00 89.75 94 VAL A CA 1
ATOM 746 C C . VAL A 1 94 ? 8.981 2.973 -39.061 1.00 89.75 94 VAL A C 1
ATOM 748 O O . VAL A 1 94 ? 9.109 4.182 -38.877 1.00 89.75 94 VAL A O 1
ATOM 751 N N . PRO A 1 95 ? 8.891 2.448 -40.295 1.00 91.62 95 PRO A N 1
ATOM 752 C CA . PRO A 1 95 ? 9.110 3.230 -41.514 1.00 91.62 95 PRO A CA 1
ATOM 753 C C . PRO A 1 95 ? 8.012 4.264 -41.819 1.00 91.62 95 PRO A C 1
ATOM 755 O O . PRO A 1 95 ? 8.197 5.094 -42.704 1.00 91.62 95 PRO A O 1
ATOM 758 N N . GLY A 1 96 ? 6.875 4.240 -41.112 1.00 88.88 96 GLY A N 1
ATOM 759 C CA . GLY A 1 96 ? 5.810 5.223 -41.293 1.00 88.88 96 GLY A CA 1
ATOM 760 C C . GLY A 1 96 ? 4.548 4.952 -40.464 1.00 88.88 96 GLY A C 1
ATOM 761 O O . GLY A 1 96 ? 4.482 3.963 -39.723 1.00 88.88 96 GLY A O 1
ATOM 762 N N . PRO A 1 97 ? 3.528 5.821 -40.589 1.00 77.25 97 PRO A N 1
ATOM 763 C CA . PRO A 1 97 ? 2.215 5.612 -39.981 1.00 77.25 97 PRO A CA 1
ATOM 764 C C . PRO A 1 97 ? 1.621 4.273 -40.454 1.00 77.25 97 PRO A C 1
ATOM 766 O O . PRO A 1 97 ? 1.721 3.947 -41.633 1.00 77.25 97 PRO A O 1
ATOM 769 N N . ASN A 1 98 ? 1.011 3.494 -39.554 1.00 83.69 98 ASN A N 1
ATOM 770 C CA . ASN A 1 98 ? 0.462 2.138 -39.778 1.00 83.69 98 ASN A CA 1
ATOM 771 C C . ASN A 1 98 ? 1.458 0.981 -39.978 1.00 83.69 98 ASN A C 1
ATOM 773 O O . ASN A 1 98 ? 1.016 -0.150 -40.178 1.00 83.69 98 ASN A O 1
ATOM 777 N N . ALA A 1 99 ? 2.771 1.196 -39.875 1.00 85.88 99 ALA A N 1
ATOM 778 C CA . ALA A 1 99 ? 3.737 0.094 -39.965 1.00 85.88 99 ALA A CA 1
ATOM 779 C C . ALA A 1 99 ? 3.820 -0.771 -38.687 1.00 85.88 99 ALA A C 1
ATOM 781 O O . ALA A 1 99 ? 4.395 -1.857 -38.713 1.00 85.88 99 ALA A O 1
ATOM 782 N N . LEU A 1 100 ? 3.225 -0.323 -37.577 1.00 85.25 100 LEU A N 1
ATOM 783 C CA . LEU A 1 100 ? 3.108 -1.094 -36.342 1.00 85.25 100 LEU A CA 1
ATOM 784 C C . LEU A 1 100 ? 1.696 -1.004 -35.784 1.00 85.25 100 LEU A C 1
ATOM 786 O O . LEU A 1 100 ? 1.164 0.083 -35.571 1.00 85.25 100 LEU A O 1
ATOM 790 N N . TRP A 1 101 ? 1.140 -2.172 -35.483 1.00 79.19 101 TRP A N 1
ATOM 791 C CA . TRP A 1 101 ? -0.150 -2.321 -34.833 1.00 79.19 101 TRP A CA 1
ATOM 792 C C . TRP A 1 101 ? 0.069 -2.996 -33.486 1.00 79.19 101 TRP A C 1
ATOM 794 O O . TRP A 1 101 ? 0.552 -4.124 -33.411 1.00 79.19 101 TRP A O 1
ATOM 804 N N . HIS A 1 102 ? -0.285 -2.296 -32.414 1.00 71.69 102 HIS A N 1
ATOM 805 C CA . HIS A 1 102 ? -0.373 -2.885 -31.087 1.00 71.69 102 HIS A CA 1
ATOM 806 C C . HIS A 1 102 ? -1.809 -3.328 -30.834 1.00 71.69 102 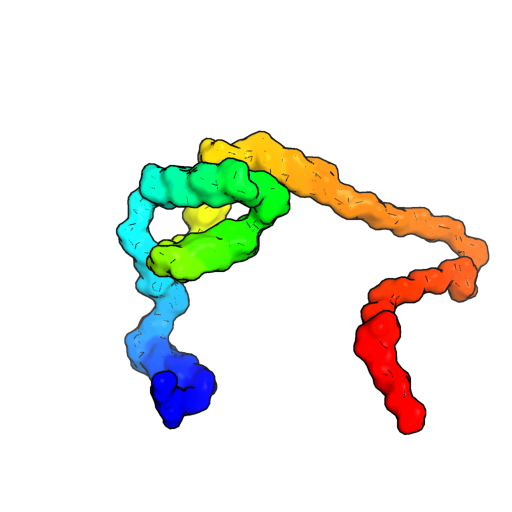HIS A C 1
ATOM 808 O O . HIS A 1 102 ? -2.705 -2.496 -30.726 1.00 71.69 102 HIS A O 1
ATOM 814 N N . ILE A 1 103 ? -2.028 -4.634 -30.698 1.00 68.38 103 ILE A N 1
ATOM 815 C CA . ILE A 1 103 ? -3.295 -5.168 -30.194 1.00 68.38 103 ILE A CA 1
ATOM 816 C C . ILE A 1 103 ? -3.111 -5.407 -28.695 1.00 68.38 103 ILE A C 1
ATOM 818 O O . ILE A 1 103 ? -2.793 -6.509 -28.264 1.00 68.38 103 ILE A O 1
ATOM 822 N N . ASP A 1 104 ? -3.262 -4.340 -27.910 1.00 67.44 104 ASP A N 1
ATOM 823 C CA . ASP A 1 104 ? -3.379 -4.408 -26.441 1.00 67.44 104 ASP A CA 1
ATOM 824 C C . ASP A 1 104 ? -4.758 -3.916 -25.971 1.00 67.44 104 ASP A C 1
ATOM 826 O O . ASP A 1 104 ? -4.948 -3.356 -24.896 1.00 67.44 104 ASP A O 1
ATOM 830 N N . GLY A 1 105 ? -5.770 -4.090 -26.818 1.00 58.56 105 GLY A N 1
ATOM 831 C CA . GLY A 1 105 ? -7.143 -4.065 -26.349 1.00 58.56 105 GLY A CA 1
ATOM 832 C C . GLY A 1 105 ? -7.417 -5.415 -25.712 1.00 58.56 105 GLY A C 1
ATOM 833 O O . GLY A 1 105 ? -7.068 -6.444 -26.290 1.00 58.56 105 GLY A O 1
ATOM 834 N N . ASN A 1 106 ? -8.092 -5.453 -24.568 1.00 69.19 106 ASN A N 1
ATOM 835 C CA . ASN A 1 106 ? -8.681 -6.668 -23.999 1.00 69.19 106 ASN A CA 1
ATOM 836 C C . ASN A 1 106 ? -9.764 -7.281 -24.926 1.00 69.19 106 ASN A C 1
ATOM 838 O O . ASN A 1 106 ? -10.801 -7.734 -24.465 1.00 69.19 106 ASN A O 1
ATOM 842 N N . HIS A 1 107 ? -9.557 -7.301 -26.243 1.00 67.44 107 HIS A N 1
ATOM 843 C CA . HIS A 1 107 ? -10.450 -7.810 -27.273 1.00 67.44 107 HIS A CA 1
ATOM 844 C C . HIS A 1 107 ? -10.733 -9.300 -27.084 1.00 67.44 107 HIS A C 1
ATOM 846 O O . HIS A 1 107 ? -11.812 -9.756 -27.436 1.00 67.44 107 HIS A O 1
ATOM 852 N N . LYS A 1 108 ? -9.832 -10.035 -26.415 1.00 69.19 108 LYS A N 1
ATOM 853 C CA . LYS A 1 108 ? -10.091 -11.395 -25.914 1.00 69.19 108 LYS A CA 1
ATOM 854 C C . LYS A 1 108 ? -11.256 -11.486 -24.912 1.00 69.19 108 LYS A C 1
ATOM 856 O O . LYS A 1 108 ? -11.758 -12.574 -24.670 1.00 69.19 108 LYS A O 1
ATOM 861 N N . LEU A 1 109 ? -11.652 -10.369 -24.298 1.00 75.94 109 LEU A N 1
ATOM 862 C CA . LEU A 1 109 ? -12.785 -10.264 -23.371 1.00 75.94 109 LEU A CA 1
ATOM 863 C C . LEU A 1 109 ? -14.058 -9.742 -24.056 1.00 75.94 109 LEU A C 1
ATOM 865 O O . LEU A 1 109 ? -15.113 -9.709 -23.421 1.00 75.94 109 LEU A O 1
ATOM 869 N N . ILE A 1 110 ? -13.987 -9.334 -25.328 1.00 81.50 110 ILE A N 1
ATOM 870 C CA . ILE A 1 110 ? -15.169 -8.932 -26.091 1.00 81.50 110 ILE A CA 1
ATOM 871 C C . ILE A 1 110 ? -15.895 -10.208 -26.511 1.00 81.50 110 ILE A C 1
ATOM 873 O O . ILE A 1 110 ? -15.392 -10.999 -27.307 1.00 81.50 110 ILE A O 1
ATOM 877 N N . ARG A 1 111 ? -17.094 -10.416 -25.964 1.00 77.38 111 ARG A N 1
ATOM 878 C CA . ARG A 1 111 ? -18.020 -11.426 -26.475 1.00 77.38 111 ARG A CA 1
ATOM 879 C C . ARG A 1 111 ? -18.646 -10.882 -27.750 1.00 77.38 111 ARG A C 1
ATOM 881 O O . ARG A 1 111 ? -19.522 -10.025 -27.684 1.00 77.38 111 ARG A O 1
ATOM 888 N N . TYR A 1 112 ? -18.186 -11.370 -28.895 1.00 79.19 112 TYR A N 1
ATOM 889 C CA . TYR A 1 112 ? -18.907 -11.199 -30.148 1.00 79.19 112 TYR A CA 1
ATOM 890 C C . TYR A 1 112 ? -20.159 -12.073 -30.058 1.00 79.19 112 TYR A C 1
ATOM 892 O O . TYR A 1 112 ? -20.065 -13.298 -30.087 1.00 79.19 112 TYR A O 1
ATOM 900 N N . ALA A 1 113 ? -21.307 -11.446 -29.807 1.00 68.25 113 ALA A N 1
ATOM 901 C CA . ALA A 1 113 ? -22.586 -12.129 -29.901 1.00 68.25 113 ALA A CA 1
ATOM 902 C C . ALA A 1 113 ? -22.885 -12.368 -31.385 1.00 68.25 113 ALA A C 1
ATOM 904 O O . ALA A 1 113 ? -22.783 -11.436 -32.186 1.00 68.25 113 ALA A O 1
ATOM 905 N N . CYS A 1 114 ? -23.173 -13.625 -31.713 1.00 55.00 114 CYS A N 1
ATOM 906 C CA . CYS A 1 114 ? -23.682 -14.056 -33.008 1.00 55.00 114 CYS A CA 1
ATOM 907 C C . CYS A 1 114 ? -25.114 -13.556 -33.208 1.00 55.00 114 CYS A C 1
ATOM 909 O O . CYS A 1 114 ? -25.871 -13.575 -32.208 1.00 55.00 114 CYS A O 1
#

Foldseek 3Di:
DPPDDPVVVVVVCVVVVPDPVNLADPDDLVRLLVLLLVVCVVPVPDDLVVSQVVCVVVSHHDDSVSSVVSCCVNPVPSVVVVVVPDDPDDDDDAPDPPRDDDPPDVVVPDPPDD

pLDDT: mean 85.29, std 9.14, range [55.0, 94.56]

Sequence (114 aa):
MLDISVTTLKRIRLSLGIRKKDVTSVVTDAELDECVMAYVQTNPMDGEVMLKGALESKGVYVTRERLRKAIKRVDPEGVEERKRTTLKRREYCVPGPNALWHIDGNHKLIRYAC

Organism: Stichopus japonicus (NCBI:txid307972)

Secondary structure (DSSP, 8-state):
--SS-HHHHHHHHHHTT--GGG------HHHHHHHHHHHHHH-TT--HHHHHHHHHHTT----HHHHHHHHHHH-HHHHHHHHH----PPP---SSTTS-----S-GGG-----

InterPro domains:
  IPR058913 Integrase core domain, putative [PF24764] (92-112)

Radius of gyration: 21.86 Å; chains: 1; bounding box: 47×30×59 Å